Protein AF-A0A6L5Q3H1-F1 (afdb_monomer)

Mean predicted aligned error: 3.55 Å

Foldseek 3Di:
DQDAAAPVVVVVVVCVVQVVFDKDKAFPFKDKDQLQLERHEHPVDDLVRLCPDPVLVVVVVCCVVPNDDLPPQAQFEWEQEPVRRIYGDPGDRSVSNVCNVVRPGIHMHGYIYMDTDD

Radius of gyration: 14.51 Å; Cα contacts (8 Å, |Δi|>4): 200; chains: 1; bounding box: 36×24×40 Å

Sequence (118 aa):
MSEWRVSEEVIEEFSKNNQDREVTTDDIGVQSINPQDIIAINENYDYPDILSDYKMDKLKKSVEENNWTNEQPQGFCLLMLPDGKMIVNGAGNHRAVLAKELSIESVKATIKKVRYIK

Nearest PDB structures (foldseek):
  6nr6-assembly1_A  TM=7.351E-01  e=3.305E-02  Staphylococcus pseudintermedius
  1vk1-assembly1_A  TM=7.386E-01  e=1.946E-01  Pyrococcus furiosus
  5x0k-assembly1_A  TM=6.915E-01  e=3.081E-01  Thermococcus kodakarensis KOD1
  4ovb-assembly1_A  TM=5.798E-01  e=5.538E+00  Shigella flexneri
  7atw-assembly1_A  TM=1.730E-01  e=1.073E+00  Pseudomonas aeruginosa PAO1

Secondary structure (DSSP, 8-state):
---PEEHHHHHHHHHHHTTTS-EEEEEEEEEEE-GGGEEEE-TT--HHHHHHSHHHHHHHHHHHHH------GGG-EEEEPTTS-EEE-SS-HHHHHHHHHTT-S-EEEEEEEEEE--

Solvent-accessible surface area (backbone atoms only — not comparable to full-atom values): 6548 Å² total; per-residue (Å²): 131,87,80,71,41,44,25,63,63,53,50,53,51,51,49,65,79,37,70,94,44,47,70,49,73,47,80,69,48,75,42,80,41,51,34,78,44,50,50,23,31,45,75,96,51,55,72,73,56,47,72,71,33,74,68,33,52,52,49,52,52,49,32,73,76,67,43,89,67,70,69,68,28,80,57,24,23,30,37,28,43,78,88,65,43,27,26,34,50,92,41,33,51,59,56,49,50,49,36,35,77,68,63,44,75,66,46,49,28,24,34,35,38,39,40,77,78,97

Structure (mmCIF, N/CA/C/O backbone):
data_AF-A0A6L5Q3H1-F1
#
_entry.id   AF-A0A6L5Q3H1-F1
#
loop_
_atom_site.group_PDB
_atom_site.id
_atom_site.type_symbol
_atom_site.label_atom_id
_atom_site.label_alt_id
_atom_site.label_comp_id
_atom_site.label_asym_id
_atom_site.label_entity_id
_atom_site.label_seq_id
_atom_site.pdbx_PDB_ins_code
_atom_site.Cartn_x
_atom_site.Cartn_y
_atom_site.Cartn_z
_atom_site.occupancy
_atom_site.B_iso_or_equiv
_atom_site.auth_seq_id
_atom_site.auth_comp_id
_atom_site.auth_asym_id
_atom_site.auth_atom_id
_atom_site.pdbx_PDB_model_num
ATOM 1 N N . MET A 1 1 ? 9.447 -4.675 15.722 1.00 47.25 1 MET A N 1
ATOM 2 C CA . MET A 1 1 ? 8.756 -3.508 15.141 1.00 47.25 1 MET A CA 1
ATOM 3 C C . MET A 1 1 ? 8.799 -3.688 13.641 1.00 47.25 1 MET A C 1
ATOM 5 O O . MET A 1 1 ? 9.870 -3.999 13.137 1.00 47.25 1 MET A O 1
ATOM 9 N N . SER A 1 2 ? 7.657 -3.612 12.963 1.00 58.66 2 SER A N 1
ATOM 10 C CA . SER A 1 2 ? 7.607 -3.662 1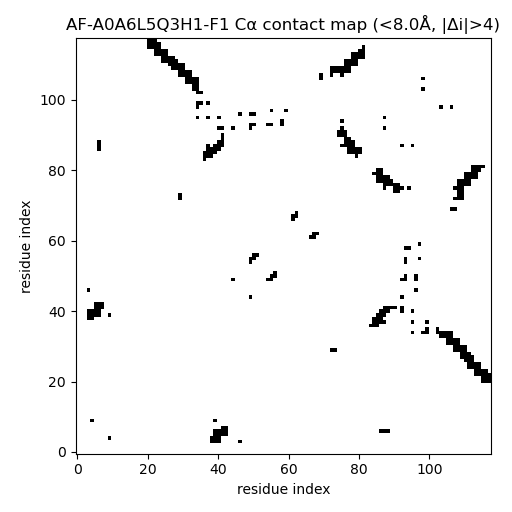1.501 1.00 58.66 2 SER A CA 1
ATOM 11 C C . SER A 1 2 ? 8.323 -2.424 10.962 1.00 58.66 2 SER A C 1
ATOM 13 O O . SER A 1 2 ? 7.883 -1.309 11.224 1.00 58.66 2 SER A O 1
ATOM 15 N N . GLU A 1 3 ? 9.455 -2.608 10.290 1.00 77.62 3 GLU A N 1
ATOM 16 C CA . GLU A 1 3 ? 10.205 -1.508 9.685 1.00 77.62 3 GLU A CA 1
ATOM 17 C C . GLU A 1 3 ? 9.464 -1.068 8.419 1.00 77.62 3 GLU A C 1
ATOM 19 O O . GLU A 1 3 ? 9.420 -1.787 7.418 1.00 77.62 3 GLU A O 1
ATOM 24 N N . TRP A 1 4 ? 8.777 0.068 8.504 1.00 91.69 4 TRP A N 1
ATOM 25 C CA . TRP A 1 4 ? 8.115 0.683 7.362 1.00 91.69 4 TRP A CA 1
ATOM 26 C C . TRP A 1 4 ? 9.120 1.529 6.598 1.00 91.69 4 TRP A C 1
ATOM 28 O O . TRP A 1 4 ? 9.774 2.390 7.179 1.00 91.69 4 TRP A O 1
ATOM 38 N N . ARG A 1 5 ? 9.220 1.298 5.289 1.00 94.44 5 ARG A N 1
ATOM 39 C CA . ARG A 1 5 ? 10.016 2.150 4.405 1.00 94.44 5 ARG A CA 1
ATOM 40 C C . ARG A 1 5 ? 9.220 3.382 3.975 1.00 94.44 5 ARG A C 1
ATOM 42 O O . ARG A 1 5 ? 7.986 3.399 4.047 1.00 94.44 5 ARG A O 1
ATOM 49 N N . VAL A 1 6 ? 9.924 4.375 3.445 1.00 94.00 6 VAL A N 1
ATOM 50 C CA . VAL A 1 6 ? 9.314 5.519 2.765 1.00 94.00 6 VAL A CA 1
ATOM 51 C C . VAL A 1 6 ? 9.089 5.173 1.294 1.00 94.00 6 VAL A C 1
ATOM 53 O O . VAL A 1 6 ? 9.961 4.618 0.629 1.00 94.00 6 VAL A O 1
ATOM 56 N N . SER A 1 7 ? 7.894 5.463 0.779 1.00 95.38 7 SER A N 1
ATOM 57 C CA . SER A 1 7 ? 7.500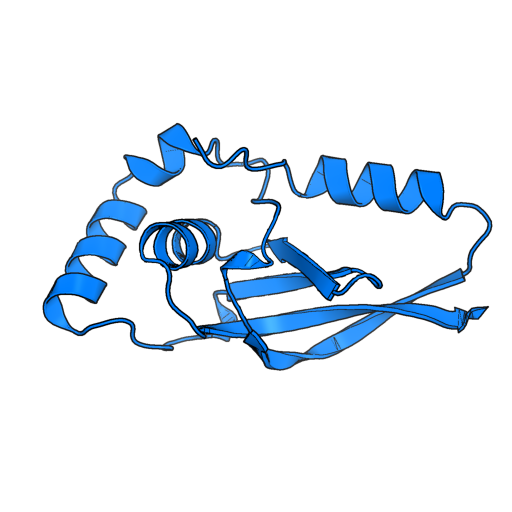 5.065 -0.581 1.00 95.38 7 SER A CA 1
ATOM 58 C C . SER A 1 7 ? 8.382 5.707 -1.649 1.00 95.38 7 SER A C 1
ATOM 60 O O . SER A 1 7 ? 8.759 5.017 -2.592 1.00 95.38 7 SER A O 1
ATOM 62 N N . GLU A 1 8 ? 8.769 6.973 -1.469 1.00 93.50 8 GLU A N 1
ATOM 63 C CA . GLU A 1 8 ? 9.665 7.675 -2.396 1.00 93.50 8 GLU A CA 1
ATOM 64 C C . GLU A 1 8 ? 11.042 7.005 -2.466 1.00 93.50 8 GLU A C 1
ATOM 66 O O . GLU A 1 8 ? 11.509 6.682 -3.551 1.00 93.50 8 GLU A O 1
ATOM 71 N N . GLU A 1 9 ? 11.638 6.653 -1.323 1.00 94.69 9 GLU A N 1
ATOM 72 C CA . GLU A 1 9 ? 12.925 5.942 -1.285 1.00 94.69 9 GLU A CA 1
ATOM 73 C C . GLU A 1 9 ? 12.864 4.593 -2.014 1.00 94.69 9 GLU A C 1
ATOM 75 O O . GLU A 1 9 ? 13.804 4.206 -2.710 1.00 94.69 9 GLU A O 1
ATOM 80 N N . VAL A 1 10 ? 11.751 3.860 -1.879 1.00 96.38 10 VAL A N 1
ATOM 81 C CA . VAL A 1 10 ? 11.544 2.599 -2.607 1.00 96.38 10 VAL A CA 1
ATOM 82 C C . VAL A 1 10 ? 11.434 2.847 -4.113 1.00 96.38 10 VAL A C 1
ATOM 84 O O . VAL A 1 10 ? 11.976 2.070 -4.901 1.00 96.38 10 VAL A O 1
ATOM 87 N N . ILE A 1 11 ? 10.744 3.913 -4.528 1.00 95.00 11 ILE A N 1
ATOM 88 C CA . ILE A 1 11 ? 10.590 4.289 -5.940 1.00 95.00 11 ILE A CA 1
ATOM 89 C C . ILE A 1 11 ? 11.935 4.713 -6.537 1.00 95.00 11 ILE A C 1
ATOM 91 O O . ILE A 1 11 ? 12.276 4.275 -7.640 1.00 95.00 11 ILE A O 1
ATOM 95 N N . GLU A 1 12 ? 12.716 5.521 -5.822 1.00 95.62 12 GLU A N 1
ATOM 96 C CA . GLU A 1 12 ? 14.053 5.949 -6.232 1.00 95.62 12 GLU A CA 1
ATOM 97 C C . GLU A 1 12 ? 15.006 4.757 -6.360 1.00 95.62 12 GLU A C 1
ATOM 99 O O . GLU A 1 12 ? 15.686 4.610 -7.380 1.00 95.62 12 GLU A O 1
ATOM 104 N N . GLU A 1 13 ? 15.020 3.861 -5.367 1.00 96.62 13 GLU A N 1
ATOM 105 C CA . GLU A 1 13 ? 15.821 2.637 -5.401 1.00 96.62 13 GLU A CA 1
ATOM 106 C C . GLU A 1 13 ? 15.420 1.752 -6.587 1.00 96.62 13 GLU A C 1
ATOM 108 O O . GLU A 1 13 ? 16.279 1.308 -7.356 1.00 96.62 13 GLU A O 1
ATOM 113 N N . PHE A 1 14 ? 14.117 1.527 -6.779 1.00 96.44 14 PHE A N 1
ATOM 114 C CA . PHE A 1 14 ? 13.607 0.758 -7.909 1.00 96.44 14 PHE A CA 1
ATOM 115 C C . PHE A 1 14 ? 14.037 1.382 -9.240 1.00 96.44 14 PHE A C 1
ATOM 117 O O . PHE A 1 14 ? 14.522 0.670 -10.121 1.00 96.44 14 PHE A O 1
ATOM 124 N N . SER A 1 15 ? 13.912 2.702 -9.378 1.00 94.56 15 SER A N 1
ATOM 125 C CA . SER A 1 15 ? 14.286 3.428 -10.594 1.00 94.56 15 SER A CA 1
ATOM 126 C C . SER A 1 15 ? 15.782 3.314 -10.873 1.00 94.56 15 SER A C 1
ATOM 128 O O . SER A 1 15 ? 16.179 3.037 -12.002 1.00 94.56 15 SER A O 1
ATOM 130 N N . LYS A 1 16 ? 16.623 3.444 -9.841 1.00 96.56 16 LYS A N 1
ATOM 131 C CA . LYS A 1 16 ? 18.078 3.288 -9.945 1.00 96.56 16 LYS A CA 1
ATOM 132 C C . LYS A 1 16 ? 18.488 1.869 -10.344 1.00 96.56 16 LYS A C 1
ATOM 134 O O . LYS A 1 16 ? 19.365 1.699 -11.185 1.00 96.56 16 LYS A O 1
ATOM 139 N N . ASN A 1 17 ? 17.838 0.856 -9.780 1.00 95.38 17 ASN A N 1
ATOM 140 C CA . ASN A 1 17 ? 18.137 -0.549 -10.066 1.00 95.38 17 ASN A CA 1
ATOM 141 C C . ASN A 1 17 ? 17.648 -1.005 -11.450 1.00 95.38 17 ASN A C 1
ATOM 143 O O . ASN A 1 17 ? 18.060 -2.060 -11.930 1.00 95.38 17 ASN A O 1
ATOM 147 N N . ASN A 1 18 ? 16.769 -0.231 -12.090 1.00 93.94 18 ASN A N 1
ATOM 148 C 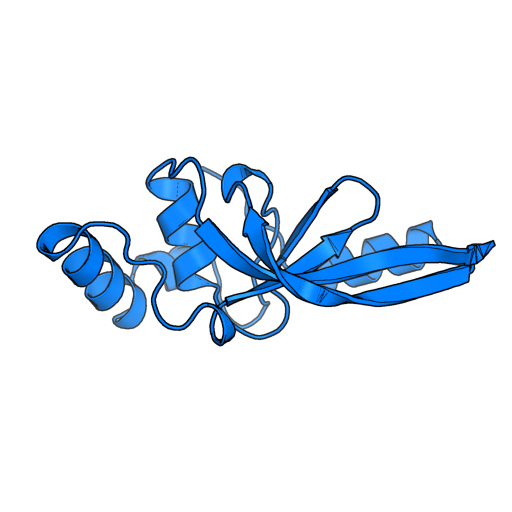CA . ASN A 1 18 ? 16.162 -0.563 -13.376 1.00 93.94 18 ASN A CA 1
ATOM 149 C C . ASN A 1 18 ? 16.426 0.511 -14.445 1.00 93.94 18 ASN A C 1
ATOM 151 O O . ASN A 1 18 ? 15.653 0.618 -15.390 1.00 93.94 18 ASN A O 1
ATOM 155 N N . GLN A 1 19 ? 17.522 1.275 -14.328 1.00 92.81 19 GLN A N 1
ATOM 156 C CA . GLN A 1 19 ? 17.889 2.331 -15.289 1.00 92.81 19 GLN A CA 1
ATOM 157 C C . GLN A 1 19 ? 18.028 1.824 -16.733 1.00 92.81 19 GLN A C 1
ATOM 159 O O . GLN A 1 19 ? 17.713 2.555 -17.667 1.00 92.81 19 GLN A O 1
ATOM 164 N N . ASP A 1 20 ? 18.443 0.567 -16.907 1.00 94.44 20 ASP A N 1
ATOM 165 C CA . ASP A 1 20 ? 18.623 -0.068 -18.218 1.00 94.44 20 ASP A CA 1
ATOM 166 C C . ASP A 1 20 ? 17.390 -0.858 -18.692 1.00 94.44 20 ASP A C 1
ATOM 168 O O . ASP A 1 20 ? 17.459 -1.581 -19.687 1.00 94.44 20 ASP A O 1
ATOM 172 N N . ARG A 1 21 ? 16.265 -0.781 -17.970 1.00 93.25 21 ARG A N 1
ATOM 173 C CA . ARG A 1 21 ? 15.029 -1.498 -18.308 1.00 93.25 21 ARG A CA 1
ATOM 174 C C . ARG A 1 21 ? 13.926 -0.526 -18.672 1.00 93.25 21 ARG A C 1
ATOM 176 O O . ARG A 1 21 ? 13.728 0.493 -18.016 1.00 93.25 21 ARG A O 1
ATOM 183 N N . GLU A 1 22 ? 13.129 -0.893 -19.666 1.00 93.69 22 GLU A N 1
ATOM 184 C CA . GLU A 1 22 ? 11.895 -0.167 -19.924 1.00 93.69 22 GLU A CA 1
ATOM 185 C C . GLU A 1 22 ? 10.800 -0.678 -18.976 1.00 93.69 22 GLU A C 1
ATOM 187 O O . GLU A 1 22 ? 10.490 -1.874 -18.932 1.00 93.69 22 GLU A O 1
ATOM 192 N N . VAL A 1 23 ? 10.189 0.240 -18.226 1.00 95.19 23 VAL A N 1
ATOM 193 C CA . VAL A 1 23 ? 9.074 -0.043 -17.313 1.00 95.19 23 VAL A CA 1
ATOM 194 C C . VAL A 1 23 ? 7.829 0.730 -17.722 1.00 95.19 23 VAL A C 1
ATOM 196 O O . VAL A 1 23 ? 7.899 1.827 -18.273 1.00 95.19 23 VAL A O 1
ATOM 199 N N . THR A 1 24 ? 6.666 0.162 -17.426 1.00 95.75 24 THR A N 1
ATOM 200 C CA . THR A 1 24 ? 5.385 0.859 -17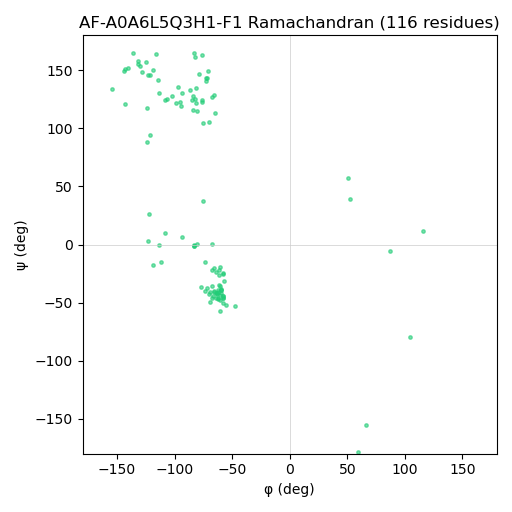.527 1.00 95.75 24 THR A CA 1
ATOM 201 C C . THR A 1 24 ? 4.517 0.565 -16.314 1.00 95.75 24 THR A C 1
ATOM 203 O O . THR A 1 24 ? 4.780 -0.383 -15.568 1.00 95.75 24 THR A O 1
ATOM 206 N N . THR A 1 25 ? 3.475 1.372 -16.140 1.00 96.62 25 THR A N 1
ATOM 207 C CA . THR A 1 25 ? 2.519 1.258 -15.043 1.00 96.62 25 THR A CA 1
ATOM 208 C C . THR A 1 25 ? 1.119 1.125 -15.617 1.00 96.62 25 THR A C 1
ATOM 210 O O . THR A 1 25 ? 0.624 2.053 -16.254 1.00 96.62 25 THR A O 1
ATOM 213 N N . ASP A 1 26 ? 0.467 -0.003 -15.354 1.00 96.69 26 ASP A N 1
ATOM 214 C CA . ASP A 1 26 ? -0.921 -0.235 -15.740 1.00 96.69 26 ASP A CA 1
ATOM 215 C C . ASP A 1 26 ? -1.847 0.064 -14.552 1.00 96.69 26 ASP A C 1
ATOM 217 O O . ASP A 1 26 ? -1.588 -0.365 -13.424 1.00 96.69 26 ASP A O 1
ATOM 221 N N . ASP A 1 27 ? -2.949 0.773 -14.787 1.00 95.88 27 ASP A N 1
ATOM 222 C CA . ASP A 1 27 ? -4.034 0.869 -13.807 1.00 95.88 27 ASP A CA 1
ATOM 223 C C . ASP A 1 27 ? -4.892 -0.398 -13.897 1.00 95.88 27 ASP A C 1
ATOM 225 O O . ASP A 1 27 ? -5.508 -0.665 -14.930 1.00 95.88 27 ASP A O 1
ATOM 229 N N . ILE A 1 28 ? -4.901 -1.199 -12.829 1.00 96.06 28 ILE A N 1
ATOM 230 C CA . ILE A 1 28 ? -5.659 -2.458 -12.773 1.00 96.06 28 ILE A CA 1
ATOM 231 C C . ILE A 1 28 ? -6.883 -2.361 -11.849 1.00 96.06 28 ILE A C 1
ATOM 233 O O . ILE A 1 28 ? -7.528 -3.374 -11.559 1.00 96.06 28 ILE A O 1
ATOM 237 N N . GLY A 1 29 ? -7.222 -1.150 -11.394 1.00 95.56 29 GLY A N 1
ATOM 238 C CA . GLY A 1 29 ? -8.398 -0.873 -10.580 1.00 95.56 29 GLY A CA 1
ATOM 239 C C . GLY A 1 29 ? -8.360 -1.495 -9.181 1.00 95.56 29 GLY A C 1
ATOM 240 O O . GLY A 1 29 ? -7.302 -1.740 -8.603 1.00 95.56 29 GLY A O 1
ATOM 241 N N . VAL A 1 30 ? -9.545 -1.718 -8.607 1.00 96.94 30 VAL A N 1
ATOM 242 C CA . VAL A 1 30 ? -9.694 -2.258 -7.247 1.00 96.94 30 VAL A CA 1
ATOM 243 C C . VAL A 1 30 ? -9.414 -3.760 -7.232 1.00 96.94 30 VAL A C 1
ATOM 245 O O . VAL A 1 30 ? -10.107 -4.524 -7.899 1.00 96.94 30 VAL A O 1
ATOM 248 N N . GLN A 1 31 ? -8.454 -4.182 -6.412 1.00 97.44 31 GLN A N 1
ATOM 249 C CA . GLN A 1 31 ? -8.063 -5.579 -6.222 1.00 97.44 31 GLN A CA 1
ATOM 250 C C . GLN A 1 31 ? -8.134 -5.979 -4.749 1.00 97.44 31 GLN A C 1
ATOM 252 O O . GLN A 1 31 ? -8.055 -5.133 -3.858 1.00 97.44 31 GLN A O 1
ATOM 257 N N . SER A 1 32 ? -8.271 -7.284 -4.508 1.00 97.12 32 SER A N 1
ATOM 258 C CA . SER A 1 32 ? -8.075 -7.887 -3.188 1.00 97.12 32 SER A CA 1
ATOM 259 C C . SER A 1 32 ? -6.589 -8.182 -3.006 1.00 97.12 32 SER A C 1
ATOM 261 O O . SER A 1 32 ? -6.005 -8.863 -3.847 1.00 97.12 32 SER A O 1
ATOM 263 N N . ILE A 1 33 ? -5.980 -7.663 -1.945 1.00 97.00 33 ILE A N 1
ATOM 264 C CA . ILE A 1 33 ? -4.541 -7.785 -1.686 1.00 97.00 33 ILE A CA 1
ATOM 265 C C . ILE A 1 33 ? -4.276 -8.227 -0.254 1.00 97.00 33 ILE A C 1
ATOM 267 O O . ILE A 1 33 ? -5.091 -7.970 0.631 1.00 97.00 33 ILE A O 1
ATOM 271 N N . ASN A 1 34 ? -3.115 -8.843 -0.029 1.00 97.31 34 ASN A N 1
ATOM 272 C CA . ASN A 1 34 ? -2.605 -9.132 1.305 1.00 97.31 34 ASN A CA 1
ATOM 273 C C . ASN A 1 34 ? -1.868 -7.891 1.863 1.00 97.31 34 ASN A C 1
ATOM 275 O O . ASN A 1 34 ? -0.837 -7.502 1.309 1.00 97.31 34 ASN A O 1
ATOM 279 N N . PRO A 1 35 ? -2.344 -7.265 2.957 1.00 96.88 35 PRO A N 1
ATOM 280 C CA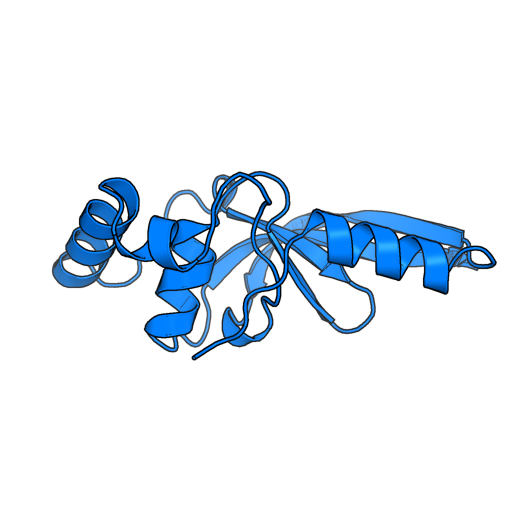 . PRO A 1 35 ? -1.686 -6.114 3.585 1.00 96.88 35 PRO A CA 1
ATOM 281 C C . PRO A 1 35 ? -0.246 -6.377 4.035 1.00 96.88 35 PRO A C 1
ATOM 283 O O . PRO A 1 35 ? 0.546 -5.443 4.149 1.00 96.88 35 PRO A O 1
ATOM 286 N N . GLN A 1 36 ? 0.111 -7.639 4.288 1.00 96.56 36 GLN A N 1
ATOM 287 C CA . GLN A 1 36 ? 1.454 -8.009 4.733 1.00 96.56 36 GLN A CA 1
ATOM 288 C C . GLN A 1 36 ? 2.520 -7.778 3.653 1.00 96.56 36 GLN A C 1
ATOM 290 O O . GLN A 1 36 ? 3.693 -7.584 3.976 1.00 96.56 36 GLN A O 1
ATOM 295 N N . ASP A 1 37 ? 2.112 -7.722 2.384 1.00 97.12 37 ASP A N 1
ATOM 296 C CA . ASP A 1 37 ? 2.987 -7.425 1.250 1.00 97.12 37 ASP A CA 1
ATOM 297 C C . ASP A 1 37 ? 3.210 -5.924 1.022 1.00 97.12 37 ASP A C 1
ATOM 299 O O . ASP A 1 37 ? 3.985 -5.546 0.139 1.00 97.12 37 ASP A O 1
ATOM 303 N N . ILE A 1 38 ? 2.581 -5.060 1.828 1.00 97.31 38 ILE A N 1
ATOM 304 C CA . ILE A 1 38 ? 2.838 -3.620 1.802 1.00 97.31 38 ILE A CA 1
ATOM 305 C C . ILE A 1 38 ? 4.103 -3.326 2.616 1.00 97.31 38 ILE A C 1
ATOM 307 O O . ILE A 1 38 ? 4.182 -3.665 3.800 1.00 97.31 38 ILE A O 1
ATOM 311 N N . ILE A 1 39 ? 5.098 -2.709 1.980 1.00 96.31 39 ILE A N 1
ATOM 312 C CA . ILE A 1 39 ? 6.436 -2.488 2.555 1.00 96.31 39 ILE A CA 1
ATOM 313 C C . ILE A 1 39 ? 6.752 -1.018 2.838 1.00 96.31 39 ILE A C 1
ATOM 315 O O . ILE A 1 39 ? 7.702 -0.738 3.567 1.00 96.31 39 ILE A O 1
ATOM 319 N N . ALA A 1 40 ? 5.977 -0.085 2.280 1.00 96.00 40 ALA A N 1
ATOM 320 C CA . ALA A 1 40 ? 6.236 1.339 2.435 1.00 96.00 40 ALA A CA 1
ATOM 321 C C . ALA A 1 40 ? 4.962 2.179 2.530 1.00 96.00 40 ALA A C 1
ATOM 323 O O . ALA A 1 40 ? 3.933 1.849 1.935 1.00 96.00 40 ALA A O 1
ATOM 324 N N . ILE A 1 41 ? 5.076 3.278 3.271 1.00 95.00 41 ILE A N 1
ATOM 325 C CA . ILE A 1 41 ? 4.062 4.322 3.455 1.00 95.00 41 ILE A CA 1
ATOM 326 C C . ILE A 1 41 ? 4.570 5.647 2.894 1.00 95.00 41 ILE A C 1
ATOM 328 O O . ILE A 1 41 ? 5.752 5.796 2.583 1.00 95.00 41 ILE A O 1
ATOM 332 N N . ASN A 1 42 ? 3.664 6.593 2.680 1.00 90.00 42 ASN A N 1
ATOM 333 C CA . ASN A 1 42 ? 4.003 7.881 2.084 1.00 90.00 42 ASN A CA 1
ATOM 334 C C . ASN A 1 42 ? 4.810 8.764 3.057 1.00 90.00 42 ASN A C 1
ATOM 336 O O . ASN A 1 42 ? 4.478 8.785 4.241 1.00 90.00 42 ASN A O 1
ATOM 340 N N . GLU A 1 43 ? 5.783 9.529 2.547 1.00 78.69 43 GLU A N 1
ATOM 341 C CA . GLU A 1 43 ? 6.794 10.286 3.326 1.00 78.69 43 GLU A CA 1
ATOM 342 C C . GLU A 1 43 ? 6.227 11.301 4.325 1.00 78.69 43 GLU A C 1
ATOM 344 O O . GLU A 1 43 ? 6.848 11.607 5.337 1.00 78.69 43 GLU A O 1
ATOM 349 N N . ASN A 1 44 ? 5.014 11.798 4.072 1.00 78.81 44 ASN A N 1
ATOM 350 C CA . ASN A 1 44 ? 4.349 12.796 4.914 1.00 78.81 44 ASN A CA 1
ATOM 351 C C . ASN A 1 44 ? 3.965 12.271 6.307 1.00 78.81 44 ASN A C 1
ATOM 353 O O . ASN A 1 44 ? 3.314 12.978 7.074 1.00 78.81 44 ASN A O 1
ATOM 357 N N . TYR A 1 45 ? 4.282 11.015 6.597 1.00 72.69 45 TYR A N 1
ATOM 358 C CA . TYR A 1 45 ? 3.893 10.329 7.804 1.00 72.69 45 TYR A CA 1
ATOM 359 C C . TYR A 1 45 ? 5.021 9.415 8.276 1.00 72.69 45 TYR A C 1
ATOM 361 O O . TYR A 1 45 ? 5.384 8.472 7.573 1.00 72.69 45 TYR A O 1
ATOM 369 N N . ASP A 1 46 ? 5.506 9.642 9.494 1.00 83.12 46 ASP A N 1
ATOM 370 C CA . ASP A 1 46 ? 6.304 8.645 10.199 1.00 83.12 46 ASP A CA 1
ATOM 371 C C . ASP A 1 46 ? 5.377 7.571 10.799 1.00 83.12 46 ASP A C 1
ATOM 373 O O . ASP A 1 46 ? 4.235 7.840 11.187 1.00 83.12 46 ASP A O 1
ATOM 377 N N . TYR A 1 47 ? 5.846 6.328 10.867 1.00 84.50 47 TYR A N 1
ATOM 378 C CA . TYR A 1 47 ? 5.058 5.203 11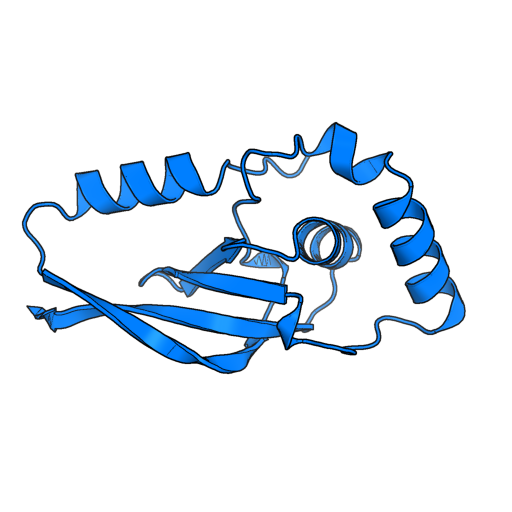.365 1.00 84.50 47 TYR A CA 1
ATOM 379 C C . TYR A 1 47 ? 4.544 5.406 12.807 1.00 84.50 47 TYR A C 1
ATOM 381 O O . TYR A 1 47 ? 3.347 5.190 13.039 1.00 84.50 47 TYR A O 1
ATOM 389 N N . PRO A 1 48 ? 5.368 5.856 13.779 1.00 86.56 48 PRO A N 1
ATOM 390 C CA . PRO A 1 48 ? 4.899 6.157 15.132 1.00 86.56 48 PRO A CA 1
ATOM 391 C C . PRO A 1 48 ? 3.834 7.263 15.167 1.00 86.56 48 PRO A C 1
ATOM 393 O O . PRO A 1 48 ? 2.880 7.178 15.948 1.00 86.56 48 PRO A O 1
ATOM 396 N N . ASP A 1 49 ? 3.950 8.259 14.289 1.00 87.38 49 ASP A N 1
ATOM 397 C CA . ASP A 1 49 ? 2.988 9.359 14.194 1.00 87.38 49 ASP A CA 1
ATOM 398 C C . ASP A 1 49 ? 1.646 8.868 13.643 1.00 87.38 49 ASP A C 1
ATOM 400 O O . ASP A 1 49 ? 0.592 9.212 14.176 1.00 87.38 49 ASP A O 1
ATOM 404 N N . ILE A 1 50 ? 1.661 7.981 12.639 1.00 89.38 50 ILE A N 1
ATOM 405 C CA . ILE A 1 50 ? 0.436 7.337 12.144 1.00 89.38 50 ILE A CA 1
ATOM 406 C C . ILE A 1 50 ? -0.267 6.597 13.276 1.00 89.38 50 ILE A C 1
ATOM 408 O O . ILE A 1 50 ? -1.481 6.689 13.390 1.00 89.38 50 ILE A O 1
ATOM 412 N N . LEU A 1 51 ? 0.458 5.844 14.107 1.00 88.69 51 LEU A N 1
ATOM 413 C CA . LEU A 1 51 ? -0.164 5.019 15.147 1.00 88.69 51 LEU A CA 1
ATOM 414 C C . LEU A 1 51 ? -0.911 5.820 16.220 1.00 88.69 51 LEU A C 1
ATOM 416 O O . LEU A 1 51 ? -1.787 5.246 16.880 1.00 88.69 51 LEU A O 1
ATOM 420 N N . SER A 1 52 ? -0.540 7.088 16.400 1.00 89.38 52 SER A N 1
ATOM 421 C CA . SER A 1 52 ? -0.985 7.957 17.490 1.00 89.38 52 SER A CA 1
ATOM 422 C C . SER A 1 52 ? -1.849 9.138 17.036 1.00 89.38 52 SER A C 1
ATOM 424 O O . SER A 1 52 ? -2.303 9.915 17.877 1.00 89.38 52 SER A O 1
ATOM 426 N N . ASP A 1 53 ? -2.106 9.286 15.732 1.00 93.38 53 ASP A N 1
ATOM 427 C CA . ASP A 1 53 ? -2.945 10.374 15.238 1.00 93.38 53 ASP A CA 1
ATOM 428 C C . ASP A 1 53 ? -4.457 10.087 15.339 1.00 93.38 53 ASP A C 1
ATOM 430 O O . ASP A 1 53 ? -4.936 8.951 15.421 1.00 93.38 53 ASP A O 1
ATOM 434 N N . TYR A 1 54 ? -5.248 11.162 15.268 1.00 94.19 54 TYR A N 1
ATOM 435 C CA . TYR A 1 54 ? -6.707 11.085 15.384 1.00 94.19 54 TYR A CA 1
ATOM 436 C C . TYR A 1 54 ? -7.369 10.244 14.278 1.00 94.19 54 TYR A C 1
ATOM 438 O O . TYR A 1 54 ? -8.484 9.742 14.460 1.00 94.19 54 TYR A O 1
ATOM 446 N N . LYS A 1 55 ? -6.741 10.134 13.097 1.00 93.38 55 LYS A N 1
ATOM 447 C CA . LYS A 1 55 ? -7.291 9.367 11.972 1.00 93.38 55 LYS A CA 1
ATOM 448 C C . LYS A 1 55 ? -7.145 7.880 12.254 1.00 93.38 55 LYS A C 1
ATOM 450 O O . LYS A 1 55 ? -8.081 7.133 11.967 1.00 93.38 55 LYS A O 1
ATOM 455 N N . MET A 1 56 ? -6.020 7.465 12.832 1.00 95.44 56 MET A N 1
ATOM 456 C CA . MET A 1 56 ? -5.801 6.098 13.284 1.00 95.44 56 MET A CA 1
ATOM 457 C C . MET A 1 56 ? -6.763 5.724 14.398 1.00 95.44 56 MET A C 1
ATOM 459 O O . MET A 1 56 ? -7.393 4.677 14.301 1.00 95.44 56 MET A O 1
ATOM 463 N N . ASP A 1 57 ? -6.946 6.577 15.403 1.00 96.00 57 ASP A N 1
ATOM 464 C CA . ASP A 1 57 ? -7.885 6.298 16.497 1.00 96.00 57 ASP A CA 1
ATOM 465 C C . ASP A 1 57 ? -9.316 6.126 15.985 1.00 96.00 57 ASP A C 1
ATOM 467 O O . ASP A 1 57 ? -10.019 5.179 16.346 1.00 96.00 57 ASP A O 1
ATOM 471 N N . LYS A 1 58 ? -9.738 6.999 15.063 1.00 95.62 58 LYS A N 1
ATOM 472 C CA . LYS A 1 58 ? -11.041 6.878 14.407 1.00 95.62 58 LYS A CA 1
ATOM 473 C C . LYS A 1 58 ? -11.154 5.583 13.600 1.00 95.62 58 LYS A C 1
ATOM 475 O O . LYS A 1 58 ? -12.208 4.950 13.619 1.00 95.62 58 LYS A O 1
ATOM 480 N N . LEU A 1 59 ? -10.095 5.196 12.888 1.00 95.38 59 LEU A N 1
ATOM 481 C CA . LEU A 1 59 ? -10.075 3.968 12.098 1.00 95.38 59 LEU A CA 1
ATOM 482 C C . LEU A 1 59 ? -10.116 2.721 12.993 1.00 95.38 59 LEU A C 1
ATOM 484 O O . LEU A 1 59 ? -10.926 1.838 12.734 1.00 95.38 59 LEU A O 1
ATOM 488 N N . LYS A 1 60 ? -9.312 2.670 14.062 1.00 96.62 60 LYS A N 1
ATOM 489 C CA . LYS A 1 60 ? -9.322 1.593 15.064 1.00 96.62 60 LYS A CA 1
ATOM 490 C C . LYS A 1 60 ? -10.716 1.412 15.648 1.00 96.62 60 LYS A C 1
ATOM 492 O O . LYS A 1 60 ? -11.269 0.325 15.544 1.00 96.62 60 LYS A O 1
ATOM 497 N N . LYS A 1 61 ? -11.331 2.498 16.130 1.00 96.25 61 LYS A N 1
ATOM 498 C CA . LYS A 1 61 ? -12.697 2.471 16.664 1.00 96.25 61 LYS A CA 1
ATOM 499 C C . LYS A 1 61 ? -13.712 1.964 15.637 1.00 96.25 61 LYS A C 1
ATOM 501 O O . LYS A 1 61 ? -14.548 1.127 15.950 1.00 96.25 61 LYS A O 1
ATOM 506 N N . SER A 1 62 ? -13.612 2.429 14.391 1.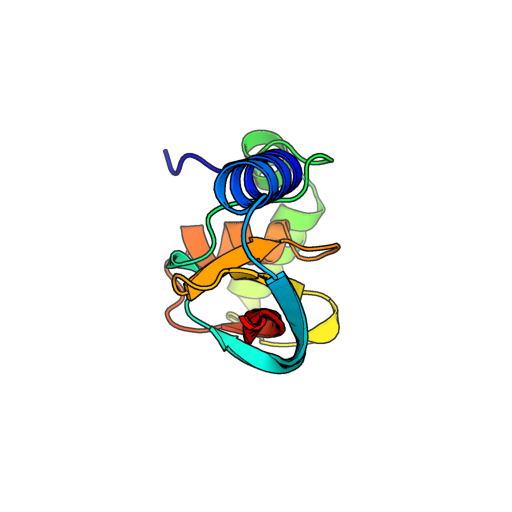00 95.56 62 SER A N 1
ATOM 507 C CA . SER A 1 62 ? -14.477 1.961 13.303 1.00 95.56 62 SER A CA 1
ATOM 508 C C . SER A 1 62 ? -14.345 0.456 13.062 1.00 95.56 62 SER A C 1
ATOM 510 O O . SER A 1 62 ? -15.356 -0.203 12.820 1.00 95.56 62 SER A O 1
ATOM 512 N N . VAL A 1 63 ? -13.120 -0.076 13.098 1.00 95.44 63 VAL A N 1
ATOM 513 C CA . VAL A 1 63 ? -12.836 -1.505 12.912 1.00 95.44 63 VAL A CA 1
ATOM 514 C C . VAL A 1 63 ? -13.282 -2.323 14.124 1.00 95.44 63 VAL A C 1
ATOM 516 O O . VAL A 1 63 ? -13.813 -3.411 13.945 1.00 95.44 63 VAL A O 1
ATOM 519 N N . GLU A 1 64 ? -13.138 -1.809 15.343 1.00 95.75 64 GLU A N 1
ATOM 520 C CA . GLU A 1 64 ? -13.657 -2.454 16.557 1.00 95.75 64 GLU A CA 1
ATOM 521 C C . GLU A 1 64 ? -15.190 -2.552 16.542 1.00 95.75 64 GLU A C 1
ATOM 523 O O . GLU A 1 64 ? -15.748 -3.586 16.903 1.00 95.75 64 GLU A O 1
ATOM 528 N N . GLU A 1 65 ? -15.876 -1.498 16.092 1.00 96.31 65 GLU A N 1
ATOM 529 C CA . GLU A 1 65 ? -17.342 -1.442 16.059 1.00 96.31 65 GLU A CA 1
ATOM 530 C C . GLU A 1 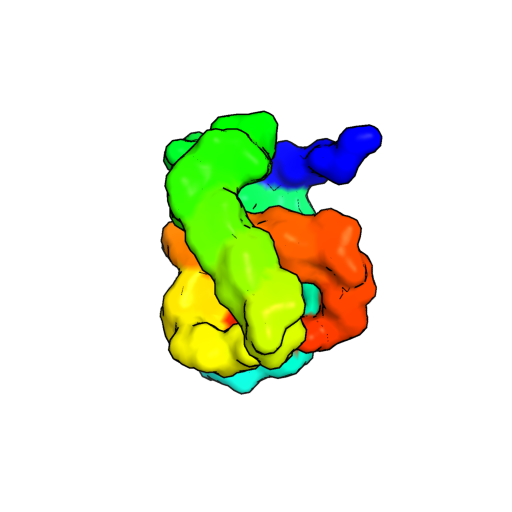65 ? -17.947 -2.254 14.902 1.00 96.31 65 GLU A C 1
ATOM 532 O O . GLU A 1 65 ? -19.003 -2.864 15.068 1.00 96.31 65 GLU A O 1
ATOM 537 N N . ASN A 1 66 ? -17.300 -2.269 13.730 1.00 95.25 66 ASN A N 1
ATOM 538 C CA . ASN A 1 66 ? -17.900 -2.783 12.489 1.00 95.25 66 ASN A CA 1
ATOM 539 C C . ASN A 1 66 ? -17.106 -3.913 11.816 1.00 95.25 66 ASN A C 1
ATOM 541 O O . ASN A 1 66 ? -17.504 -4.383 10.749 1.00 95.25 66 ASN A O 1
ATOM 545 N N . ASN A 1 67 ? -16.005 -4.370 12.418 1.00 94.38 67 ASN A N 1
ATOM 546 C CA . ASN A 1 67 ? -14.943 -5.127 11.746 1.00 94.38 67 ASN A CA 1
ATOM 547 C C . ASN A 1 67 ? -14.312 -4.333 10.586 1.00 94.38 67 ASN A C 1
ATOM 549 O O . ASN A 1 67 ? -14.633 -3.172 10.327 1.00 94.38 67 ASN A O 1
ATOM 553 N N . TRP A 1 68 ? -13.359 -4.946 9.881 1.00 94.38 68 TRP A N 1
ATOM 554 C CA . TRP A 1 68 ? -12.758 -4.318 8.710 1.00 94.38 68 TRP A CA 1
ATOM 555 C C . TRP A 1 68 ? -13.754 -4.245 7.553 1.00 94.38 68 TRP A C 1
ATOM 557 O O . TRP A 1 68 ? -14.029 -5.238 6.873 1.00 94.38 68 TRP A O 1
ATOM 567 N N . THR A 1 69 ? -14.266 -3.048 7.291 1.00 86.56 69 THR A N 1
ATOM 568 C CA . THR A 1 69 ? -15.146 -2.794 6.156 1.00 86.56 69 THR A CA 1
ATOM 569 C C . THR A 1 69 ? -14.313 -2.258 4.988 1.00 86.56 69 THR A C 1
ATOM 571 O O . THR A 1 69 ? -13.595 -1.265 5.087 1.00 86.56 69 THR A O 1
ATOM 574 N N . ASN A 1 70 ? -14.369 -2.935 3.837 1.00 88.62 70 ASN A N 1
ATOM 575 C CA . ASN A 1 70 ? -13.660 -2.535 2.610 1.00 88.62 70 ASN A CA 1
ATOM 576 C C . ASN A 1 70 ? -14.339 -1.342 1.906 1.00 88.62 70 ASN A C 1
ATOM 578 O O . ASN A 1 70 ? -14.451 -1.298 0.679 1.00 88.62 70 ASN A O 1
ATOM 582 N N . GLU A 1 71 ? -14.854 -0.398 2.685 1.00 87.81 71 GLU A N 1
ATOM 583 C CA . GLU A 1 71 ? -15.565 0.770 2.192 1.00 87.81 71 GLU A CA 1
ATOM 584 C C . GLU A 1 71 ? -14.597 1.762 1.556 1.00 87.81 71 GLU A C 1
ATOM 586 O O . GLU A 1 71 ? -13.492 1.994 2.054 1.00 87.81 71 GLU A O 1
ATOM 591 N N . GLN A 1 72 ? -15.025 2.380 0.454 1.00 87.81 72 GLN A N 1
ATOM 592 C CA . GLN A 1 72 ? -14.238 3.369 -0.289 1.00 87.81 72 GLN A CA 1
ATOM 593 C C . GLN A 1 72 ? -12.813 2.876 -0.623 1.00 87.81 72 GLN A C 1
ATOM 595 O O . GLN A 1 72 ? -11.829 3.515 -0.240 1.00 87.81 72 GLN A O 1
ATOM 600 N N . PRO A 1 73 ? -12.659 1.736 -1.326 1.00 89.31 73 PRO A N 1
ATOM 601 C CA . PRO A 1 73 ? -11.341 1.204 -1.683 1.00 89.31 73 PRO A CA 1
ATOM 602 C C . PRO A 1 73 ? -10.526 2.173 -2.555 1.00 89.31 73 PRO A C 1
ATOM 604 O O . PRO A 1 73 ? -9.305 2.084 -2.589 1.00 89.31 73 PRO A O 1
ATOM 607 N N . GLN A 1 74 ? -11.182 3.147 -3.198 1.00 86.69 74 GLN A N 1
ATOM 608 C CA . GLN A 1 74 ? -10.537 4.202 -3.982 1.00 86.69 74 GLN A CA 1
ATOM 609 C C . GLN A 1 74 ? -9.687 5.159 -3.133 1.00 86.69 74 GLN A C 1
ATOM 611 O O . GLN A 1 74 ? -8.817 5.829 -3.674 1.00 86.69 74 GLN A O 1
ATOM 616 N N . GLY A 1 75 ? -9.926 5.228 -1.817 1.00 89.25 75 GLY A N 1
ATOM 617 C CA . GLY A 1 75 ? -9.096 5.985 -0.876 1.00 89.25 75 GLY A CA 1
ATOM 618 C C . GLY A 1 75 ? -7.847 5.230 -0.407 1.00 89.25 75 GLY A C 1
ATOM 619 O O . GLY A 1 75 ? -7.092 5.757 0.410 1.00 89.25 75 GLY A O 1
ATOM 620 N N . PHE A 1 76 ? -7.646 3.999 -0.885 1.00 95.62 76 PHE A N 1
ATOM 621 C CA . PHE A 1 76 ? -6.493 3.167 -0.575 1.00 95.62 76 PHE A CA 1
ATOM 622 C C . PHE A 1 76 ? -5.764 2.808 -1.872 1.00 95.62 76 PHE A C 1
ATOM 624 O O . PHE A 1 76 ? -6.128 1.855 -2.556 1.00 95.62 76 PHE A O 1
ATOM 631 N N . CYS A 1 77 ? -4.756 3.604 -2.219 1.00 96.19 77 CYS A N 1
ATOM 632 C CA . CYS A 1 77 ? -4.040 3.505 -3.486 1.00 96.19 77 CYS A CA 1
ATOM 633 C C . CYS A 1 77 ? -2.653 2.906 -3.268 1.00 96.19 77 CYS A C 1
ATOM 635 O O . CYS A 1 77 ? -1.866 3.430 -2.478 1.00 96.19 77 CYS A O 1
ATOM 637 N N . LEU A 1 78 ? -2.340 1.836 -3.994 1.00 97.69 78 LEU A N 1
ATOM 638 C CA . LEU A 1 78 ? -1.050 1.160 -3.924 1.00 97.69 78 LEU A CA 1
ATOM 639 C C . LEU A 1 78 ? -0.383 1.108 -5.300 1.00 97.69 78 LEU A C 1
ATOM 641 O O . LEU A 1 78 ? -1.045 0.952 -6.330 1.00 97.69 78 LEU A O 1
ATOM 645 N N . LEU A 1 79 ? 0.944 1.192 -5.303 1.00 97.75 79 LEU A N 1
ATOM 646 C CA . LEU A 1 79 ? 1.777 0.796 -6.431 1.00 97.75 79 LEU A CA 1
ATOM 647 C C . LEU A 1 79 ? 2.322 -0.608 -6.152 1.00 97.75 79 LEU A C 1
ATOM 649 O O . LEU A 1 79 ? 2.975 -0.826 -5.134 1.00 97.75 79 LEU A O 1
ATOM 653 N N . MET A 1 80 ? 2.039 -1.555 -7.040 1.00 98.31 80 MET A N 1
ATOM 654 C CA . MET A 1 80 ? 2.571 -2.915 -6.993 1.00 98.31 80 MET A CA 1
ATOM 655 C C . MET A 1 80 ? 3.821 -2.995 -7.864 1.00 98.31 80 MET A C 1
ATOM 657 O O . MET A 1 80 ? 3.754 -2.756 -9.071 1.00 98.31 80 MET A O 1
ATOM 661 N N . LEU A 1 81 ? 4.947 -3.338 -7.249 1.00 97.62 81 LEU A N 1
ATOM 662 C CA . LEU A 1 81 ? 6.222 -3.560 -7.916 1.00 97.62 81 LEU A CA 1
ATOM 663 C C . LEU A 1 81 ? 6.232 -4.923 -8.639 1.00 97.62 81 LEU A C 1
ATOM 665 O O . LEU A 1 81 ? 5.400 -5.789 -8.346 1.00 97.62 81 LEU A O 1
ATOM 669 N N . PRO A 1 82 ? 7.168 -5.158 -9.581 1.00 96.25 82 PRO A N 1
ATOM 670 C CA . PRO A 1 82 ? 7.218 -6.408 -10.345 1.00 96.25 82 PRO A CA 1
ATOM 671 C C . PRO A 1 82 ? 7.434 -7.678 -9.506 1.00 96.25 82 PRO A C 1
ATOM 673 O O . PRO A 1 82 ? 7.095 -8.766 -9.965 1.00 96.25 82 PRO A O 1
ATOM 676 N N . ASP A 1 83 ? 7.983 -7.553 -8.296 1.00 95.00 83 ASP A N 1
ATOM 677 C CA . ASP A 1 83 ? 8.176 -8.649 -7.335 1.00 95.00 83 ASP A CA 1
ATOM 678 C C . ASP A 1 83 ? 6.916 -8.962 -6.499 1.00 95.00 83 ASP A C 1
ATOM 680 O O . ASP A 1 83 ? 6.925 -9.879 -5.678 1.00 95.00 83 ASP A O 1
ATOM 684 N N . GLY A 1 84 ? 5.826 -8.217 -6.709 1.00 95.88 84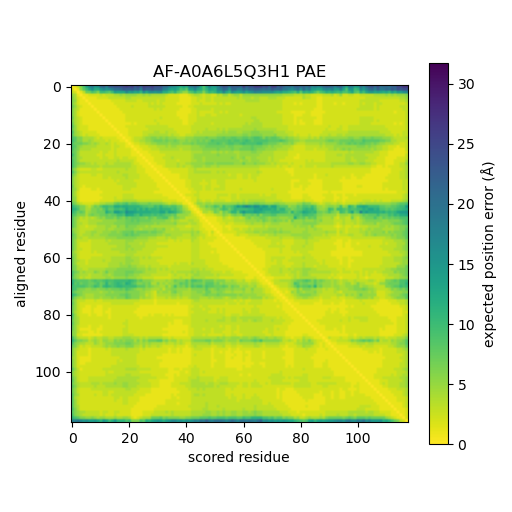 GLY A N 1
ATOM 685 C CA . GLY A 1 84 ? 4.561 -8.356 -5.990 1.00 95.88 84 GLY A CA 1
ATOM 686 C C . GLY A 1 84 ? 4.480 -7.552 -4.693 1.00 95.88 84 GLY A C 1
ATOM 687 O O . GLY A 1 84 ? 3.401 -7.488 -4.100 1.00 95.88 84 GLY A O 1
ATOM 688 N N . LYS A 1 85 ? 5.568 -6.902 -4.259 1.00 97.50 85 LYS A N 1
ATOM 689 C CA . LYS A 1 85 ? 5.528 -5.996 -3.109 1.00 97.50 85 LYS A CA 1
ATOM 690 C C . LYS A 1 85 ? 4.784 -4.721 -3.454 1.00 97.50 85 LYS A C 1
ATOM 692 O O . LYS A 1 85 ? 4.750 -4.275 -4.601 1.00 97.50 85 LYS A O 1
ATOM 697 N N . MET A 1 86 ? 4.143 -4.148 -2.446 1.00 97.75 86 MET A N 1
ATOM 698 C CA . MET A 1 86 ? 3.279 -2.988 -2.610 1.00 97.75 86 MET A CA 1
ATOM 699 C C . MET A 1 86 ? 3.765 -1.825 -1.757 1.00 97.75 86 MET A C 1
ATOM 701 O O . MET A 1 86 ? 4.254 -2.003 -0.643 1.00 97.75 86 MET A O 1
ATOM 705 N N . ILE A 1 87 ? 3.585 -0.618 -2.271 1.00 97.38 87 ILE A N 1
ATOM 706 C CA . ILE A 1 87 ? 3.854 0.624 -1.548 1.00 97.38 87 ILE A CA 1
ATOM 707 C C . ILE A 1 87 ? 2.633 1.528 -1.624 1.00 97.38 87 ILE A C 1
ATOM 709 O O . ILE A 1 87 ? 1.895 1.490 -2.614 1.00 97.38 87 ILE A O 1
ATOM 713 N N . VAL A 1 88 ? 2.397 2.333 -0.591 1.00 96.75 88 VAL A N 1
ATOM 714 C CA . VAL A 1 88 ? 1.320 3.324 -0.636 1.00 96.75 88 VAL A CA 1
ATOM 715 C C . VAL A 1 88 ? 1.666 4.401 -1.660 1.00 96.75 88 VAL A C 1
ATOM 717 O O . VAL A 1 88 ? 2.725 5.011 -1.608 1.00 96.75 88 VAL A O 1
ATOM 720 N N . ASN A 1 89 ? 0.750 4.653 -2.591 1.00 93.06 89 ASN A N 1
ATOM 721 C CA . ASN A 1 89 ? 0.930 5.626 -3.662 1.00 93.06 89 ASN A CA 1
ATOM 722 C C . ASN A 1 89 ? -0.212 6.647 -3.631 1.00 93.06 89 ASN A C 1
ATOM 724 O O . ASN A 1 89 ? -1.262 6.457 -4.249 1.00 93.06 89 ASN A O 1
ATOM 728 N N . GLY A 1 90 ? -0.018 7.716 -2.858 1.00 87.50 90 GLY A N 1
ATOM 729 C CA . GLY A 1 90 ? -0.993 8.790 -2.670 1.00 87.50 90 GLY A CA 1
ATOM 730 C C . GLY A 1 90 ? -1.694 8.725 -1.313 1.00 87.50 90 GLY A C 1
ATOM 731 O O . GLY A 1 90 ? -1.331 9.471 -0.404 1.00 87.50 90 GLY A O 1
ATOM 732 N N . ALA A 1 91 ? -2.692 7.849 -1.163 1.00 89.81 91 ALA A N 1
ATOM 733 C CA . ALA A 1 91 ? -3.532 7.763 0.037 1.00 89.81 91 ALA A CA 1
ATOM 734 C C . ALA A 1 91 ? -3.653 6.331 0.576 1.00 89.81 91 ALA A C 1
ATOM 736 O O . ALA A 1 91 ? -3.569 5.360 -0.176 1.00 89.81 91 ALA A O 1
ATOM 737 N N . GLY A 1 92 ? -3.904 6.213 1.884 1.00 93.94 92 GLY A N 1
ATOM 738 C CA . GLY A 1 92 ? -4.168 4.929 2.539 1.00 93.94 92 GLY A CA 1
ATOM 739 C C . GLY A 1 92 ? -3.144 4.491 3.587 1.00 93.94 92 GLY A C 1
ATOM 740 O O . GLY A 1 92 ? -3.240 3.358 4.042 1.00 93.94 92 GLY A O 1
ATOM 741 N N . ASN A 1 93 ? -2.224 5.365 4.016 1.00 95.19 93 ASN A N 1
ATOM 742 C CA . ASN A 1 93 ? -1.218 5.069 5.051 1.00 95.19 93 ASN A CA 1
ATOM 743 C C . ASN A 1 93 ? -1.818 4.397 6.299 1.00 95.19 93 ASN A C 1
ATOM 745 O O . ASN A 1 93 ? -1.407 3.302 6.667 1.00 95.19 93 ASN A O 1
ATOM 749 N N . HIS A 1 94 ? -2.850 4.995 6.901 1.00 95.38 94 HIS A N 1
ATOM 750 C CA . HIS A 1 94 ? -3.524 4.444 8.084 1.00 95.38 94 HIS A CA 1
ATOM 751 C C . HIS A 1 94 ? -4.129 3.066 7.844 1.00 95.38 94 HIS A C 1
ATOM 753 O O . HIS A 1 94 ? -4.056 2.203 8.712 1.00 95.38 94 HIS A O 1
ATOM 759 N N . ARG A 1 95 ? -4.717 2.848 6.662 1.00 95.81 95 ARG A N 1
ATOM 760 C CA . ARG A 1 95 ? -5.306 1.555 6.304 1.00 95.81 95 ARG A CA 1
ATOM 761 C C . ARG A 1 95 ? -4.227 0.502 6.080 1.00 95.81 95 ARG A C 1
ATOM 763 O O . ARG A 1 95 ? -4.387 -0.607 6.569 1.00 95.81 95 ARG A O 1
ATOM 770 N N . ALA A 1 96 ? -3.134 0.852 5.403 1.00 96.00 96 ALA A N 1
ATOM 771 C CA . ALA A 1 96 ? -1.984 -0.030 5.234 1.00 96.00 96 ALA A CA 1
ATOM 772 C C . ALA A 1 96 ? -1.408 -0.449 6.589 1.00 96.00 96 ALA A C 1
ATOM 774 O O . ALA A 1 96 ? -1.268 -1.641 6.851 1.00 96.00 96 ALA A O 1
ATOM 775 N N . VAL A 1 97 ? -1.154 0.530 7.461 1.00 95.62 97 VAL A N 1
ATOM 776 C CA . VAL A 1 97 ? -0.623 0.297 8.805 1.00 95.62 97 VAL A CA 1
ATOM 777 C C . VAL A 1 97 ? -1.569 -0.572 9.623 1.00 95.62 97 VAL A C 1
ATOM 779 O O . VAL A 1 97 ? -1.172 -1.646 10.063 1.00 95.62 97 VAL A O 1
ATOM 782 N N . LEU A 1 98 ? -2.828 -0.161 9.792 1.00 95.94 98 LEU A N 1
ATOM 783 C CA . LEU A 1 98 ? -3.742 -0.878 10.676 1.00 95.94 98 LEU A CA 1
ATOM 784 C C . LEU A 1 98 ? -4.061 -2.285 10.164 1.00 95.94 98 LEU A C 1
ATOM 786 O O . LEU A 1 98 ? -4.088 -3.222 10.957 1.00 95.94 98 LEU A O 1
ATOM 790 N N . ALA A 1 99 ? -4.273 -2.459 8.856 1.00 96.50 99 ALA A N 1
ATOM 791 C CA . ALA A 1 99 ? -4.527 -3.784 8.295 1.00 96.50 99 ALA A CA 1
ATOM 792 C C . ALA A 1 99 ? -3.344 -4.732 8.516 1.00 96.50 99 ALA A C 1
ATOM 794 O O . ALA A 1 99 ? -3.549 -5.925 8.754 1.00 96.50 99 ALA A O 1
ATOM 795 N N . LYS A 1 100 ? -2.117 -4.197 8.465 1.00 95.06 100 LYS A N 1
ATOM 796 C CA . LYS A 1 100 ? -0.907 -4.963 8.737 1.00 95.06 100 LYS A CA 1
ATOM 797 C C . LYS A 1 100 ? -0.799 -5.347 10.212 1.00 95.06 100 LYS A C 1
ATOM 799 O O . LYS A 1 100 ? -0.634 -6.530 10.496 1.00 95.06 100 LYS A O 1
ATOM 804 N N . GLU A 1 101 ? -0.973 -4.385 11.121 1.00 94.25 101 GLU A N 1
ATOM 805 C CA . GLU A 1 101 ? -0.923 -4.598 12.578 1.00 94.25 101 GLU A CA 1
ATOM 806 C C . GLU A 1 101 ? -1.986 -5.597 13.058 1.00 94.25 101 GLU A C 1
ATOM 808 O O . GLU A 1 101 ? -1.715 -6.450 13.899 1.00 94.25 101 GLU A O 1
ATOM 813 N N . LEU A 1 102 ? -3.185 -5.547 12.472 1.00 95.31 102 LEU A N 1
ATOM 814 C CA . LEU A 1 102 ? -4.273 -6.481 12.769 1.00 95.31 102 LEU A CA 1
ATOM 815 C C . LEU A 1 102 ? -4.143 -7.832 12.048 1.00 95.31 102 LEU A C 1
ATOM 817 O O . LEU A 1 102 ? -5.009 -8.687 12.214 1.00 95.31 102 LEU A O 1
ATOM 821 N N . SER A 1 103 ? -3.090 -8.040 11.249 1.00 95.75 103 SER A N 1
ATOM 822 C CA . SER A 1 103 ? -2.879 -9.270 10.471 1.00 95.75 103 SER A CA 1
ATOM 823 C C . SER A 1 103 ? -4.083 -9.660 9.604 1.00 95.75 103 SER A C 1
ATOM 825 O O . SER A 1 103 ? -4.422 -10.835 9.479 1.00 95.75 103 SER A O 1
ATOM 827 N N . ILE A 1 104 ? -4.745 -8.671 8.997 1.00 95.50 104 ILE A N 1
ATOM 828 C CA . ILE A 1 104 ? -5.898 -8.911 8.124 1.00 95.50 104 ILE A CA 1
ATOM 829 C C . ILE A 1 104 ? -5.428 -9.667 6.883 1.00 95.50 104 ILE A C 1
ATOM 831 O O . ILE A 1 104 ? -4.494 -9.231 6.218 1.00 95.50 104 ILE A O 1
ATOM 835 N N . GLU A 1 105 ? -6.089 -10.776 6.549 1.00 95.50 105 GLU A N 1
ATOM 836 C CA . GLU A 1 105 ? -5.677 -11.643 5.435 1.00 95.50 105 GLU A CA 1
ATOM 837 C C . GLU A 1 105 ? -5.833 -10.972 4.065 1.00 95.50 105 GLU A C 1
ATOM 839 O O . GLU A 1 105 ? -5.038 -11.200 3.154 1.00 95.50 105 GLU A O 1
ATOM 844 N N . SER A 1 106 ? -6.877 -10.154 3.901 1.00 96.19 106 SER A N 1
ATOM 845 C CA . SER A 1 106 ? -7.204 -9.542 2.618 1.00 96.19 106 SER A CA 1
ATOM 846 C C . SER A 1 106 ? -7.974 -8.231 2.767 1.00 96.19 106 SER A C 1
ATOM 848 O O . SER A 1 106 ? -8.986 -8.159 3.464 1.00 96.19 106 SER A O 1
ATOM 850 N N . VAL A 1 107 ? -7.556 -7.209 2.020 1.00 96.88 107 VAL A N 1
ATOM 851 C CA . VAL A 1 107 ? -8.219 -5.895 1.933 1.00 96.88 107 VAL A CA 1
ATOM 852 C C . VAL A 1 107 ? -8.391 -5.469 0.478 1.00 96.88 107 VAL A C 1
ATOM 854 O O . VAL A 1 107 ? -7.671 -5.939 -0.400 1.00 96.88 107 VAL A O 1
ATOM 857 N N . LYS A 1 108 ? -9.343 -4.572 0.205 1.00 97.75 108 LYS A N 1
ATOM 858 C CA . LYS A 1 108 ? -9.527 -3.980 -1.125 1.00 97.75 108 LYS A CA 1
ATOM 859 C C . LYS A 1 108 ? -8.781 -2.654 -1.244 1.00 97.75 108 LYS A C 1
ATOM 861 O O . LYS A 1 108 ? -8.973 -1.765 -0.415 1.00 97.75 108 LYS A O 1
ATOM 866 N N . ALA A 1 109 ? -8.002 -2.513 -2.309 1.00 97.44 109 ALA A N 1
ATOM 867 C CA . ALA A 1 109 ? -7.248 -1.306 -2.635 1.00 97.44 109 ALA A CA 1
ATOM 868 C C . ALA A 1 109 ? -7.240 -1.077 -4.151 1.00 97.44 109 ALA A C 1
ATOM 870 O O . ALA A 1 109 ? -7.312 -2.032 -4.924 1.00 97.44 109 ALA A O 1
ATOM 871 N N . THR A 1 110 ? -7.146 0.177 -4.582 1.00 97.06 110 THR A N 1
ATOM 872 C CA . THR A 1 110 ? -6.868 0.522 -5.980 1.00 97.06 110 THR A CA 1
ATOM 873 C C . THR A 1 110 ? -5.390 0.295 -6.267 1.00 97.06 110 THR A C 1
ATOM 875 O O . THR A 1 110 ? -4.534 0.863 -5.588 1.00 97.06 110 THR A O 1
ATOM 878 N N . ILE A 1 111 ? -5.086 -0.513 -7.280 1.00 97.62 111 ILE A N 1
ATOM 879 C CA . ILE A 1 111 ? -3.721 -0.910 -7.612 1.00 97.62 111 ILE A CA 1
ATOM 880 C C . ILE A 1 111 ? -3.305 -0.333 -8.963 1.00 97.62 111 ILE A C 1
ATOM 882 O O . ILE A 1 111 ? -3.968 -0.529 -9.981 1.00 97.62 111 ILE A O 1
ATOM 886 N N . LYS A 1 112 ? -2.134 0.301 -8.974 1.00 97.69 112 LYS A N 1
ATOM 887 C CA . LYS A 1 112 ? -1.337 0.519 -10.181 1.00 97.69 112 LYS A CA 1
ATOM 888 C C . LYS A 1 112 ? -0.200 -0.493 -10.190 1.00 97.69 112 LYS A C 1
ATOM 890 O O . LYS A 1 112 ? 0.504 -0.616 -9.192 1.00 97.69 112 LYS A O 1
ATOM 895 N N . LYS A 1 113 ? -0.020 -1.237 -11.276 1.00 97.88 113 LYS A N 1
ATOM 896 C CA . LYS A 1 113 ? 0.981 -2.303 -11.366 1.00 97.88 113 LYS A CA 1
ATOM 897 C C . LYS A 1 113 ? 2.128 -1.900 -12.279 1.00 97.88 113 LYS A C 1
ATOM 899 O O . LYS A 1 113 ? 1.907 -1.602 -13.448 1.00 97.88 113 LYS A O 1
ATOM 904 N N . VAL A 1 114 ? 3.345 -1.959 -11.754 1.00 97.44 114 VAL A N 1
ATOM 905 C CA . VAL A 1 114 ? 4.576 -1.793 -12.525 1.00 97.44 114 VAL A CA 1
ATOM 906 C C . VAL A 1 114 ? 4.922 -3.113 -13.210 1.00 97.44 114 VAL A C 1
ATOM 908 O O . VAL A 1 114 ? 4.895 -4.177 -12.586 1.00 97.44 114 VAL A O 1
ATOM 911 N N . ARG A 1 115 ? 5.282 -3.057 -14.494 1.00 96.06 115 ARG A N 1
ATOM 912 C CA . ARG A 1 115 ? 5.837 -4.199 -15.234 1.00 96.06 115 ARG A CA 1
ATOM 913 C C . ARG A 1 115 ? 6.963 -3.772 -16.167 1.00 96.06 115 ARG A C 1
ATOM 915 O O . ARG A 1 115 ? 6.969 -2.652 -16.676 1.00 96.06 115 ARG A O 1
ATOM 922 N N . TYR A 1 116 ? 7.878 -4.699 -16.428 1.00 95.56 116 TYR A N 1
ATOM 923 C CA . TYR A 1 116 ? 8.885 -4.554 -17.477 1.00 95.56 116 TYR A CA 1
ATOM 924 C C . TYR A 1 116 ? 8.237 -4.718 -18.854 1.00 95.56 116 TYR A C 1
ATOM 926 O O . TYR A 1 116 ? 7.317 -5.529 -19.016 1.00 95.56 116 TYR A O 1
ATOM 934 N N . ILE A 1 117 ? 8.700 -3.945 -19.833 1.00 92.56 117 ILE A N 1
ATOM 935 C CA . ILE A 1 117 ? 8.199 -4.004 -21.214 1.00 92.56 117 ILE A CA 1
ATOM 936 C C . ILE A 1 117 ? 9.267 -4.382 -22.239 1.00 92.56 117 ILE A C 1
ATOM 938 O O . ILE A 1 117 ? 8.888 -4.831 -23.321 1.00 92.56 117 ILE A O 1
ATOM 942 N N . LYS A 1 118 ? 10.555 -4.265 -21.894 1.00 75.81 118 LYS A N 1
ATOM 943 C CA . LYS A 1 118 ? 11.699 -4.771 -22.661 1.00 75.81 118 LYS A CA 1
ATOM 944 C C . LYS A 1 118 ? 12.847 -5.145 -21.735 1.00 75.81 118 LYS A C 1
ATOM 946 O O . LYS A 1 118 ? 13.004 -4.452 -20.702 1.00 75.81 118 LYS A O 1
#

pLDDT: mean 93.09, std 7.15, range [47.25, 98.31]